Protein AF-Q96PA3-F1 (afdb_monomer_lite)

pLDDT: mean 91.06, std 8.39, range [59.47, 98.5]

Organism: Homo sapiens (NCBI:txid9606)

Radius of gyration: 31.94 Å; chains: 1; bounding box: 68×19×83 Å

Structure (mmCIF, N/CA/C/O backbone):
data_AF-Q96PA3-F1
#
_entry.id   AF-Q96PA3-F1
#
loop_
_atom_site.group_PDB
_atom_site.id
_atom_site.type_symbol
_atom_site.label_atom_id
_atom_site.label_alt_id
_atom_site.label_comp_id
_atom_site.label_asym_id
_atom_site.label_entity_id
_atom_site.label_seq_id
_atom_site.pdbx_PDB_ins_code
_atom_site.Cartn_x
_atom_site.Cartn_y
_atom_site.Cartn_z
_atom_site.occupancy
_atom_site.B_iso_or_equiv
_atom_site.auth_seq_id
_atom_site.auth_comp_id
_atom_site.auth_asym_id
_atom_site.auth_atom_id
_atom_site.pdbx_PDB_model_num
ATOM 1 N N . ASP A 1 1 ? 38.214 6.194 -31.103 1.00 72.62 1 ASP A N 1
ATOM 2 C CA . ASP A 1 1 ? 37.544 6.830 -29.946 1.00 72.62 1 ASP A CA 1
ATOM 3 C C . ASP A 1 1 ? 36.148 7.388 -30.233 1.00 72.62 1 ASP A C 1
ATOM 5 O O . ASP A 1 1 ? 35.913 8.581 -30.097 1.00 72.62 1 ASP A O 1
ATOM 9 N N . HIS A 1 2 ? 35.171 6.530 -30.562 1.00 88.94 2 HIS A N 1
ATOM 10 C CA . HIS A 1 2 ? 33.755 6.945 -30.698 1.00 88.94 2 HIS A CA 1
ATOM 11 C C . HIS A 1 2 ? 32.763 6.027 -29.971 1.00 88.94 2 HIS A C 1
ATOM 13 O O . HIS A 1 2 ? 31.561 6.281 -29.975 1.00 88.94 2 HIS A O 1
ATOM 19 N N . ILE A 1 3 ? 33.257 4.986 -29.297 1.00 94.62 3 ILE A N 1
ATOM 20 C CA . ILE A 1 3 ? 32.435 3.966 -28.631 1.00 94.62 3 ILE A CA 1
ATOM 21 C C . ILE A 1 3 ? 31.496 4.604 -27.597 1.00 94.62 3 ILE A C 1
ATOM 23 O O . ILE A 1 3 ? 30.303 4.319 -27.596 1.00 94.62 3 ILE A O 1
ATOM 27 N N . ASN A 1 4 ? 31.989 5.550 -26.792 1.00 94.88 4 ASN A N 1
ATOM 28 C CA . ASN A 1 4 ? 31.171 6.242 -25.790 1.00 94.88 4 ASN A CA 1
ATOM 29 C C . ASN A 1 4 ? 30.019 7.054 -26.406 1.00 94.88 4 ASN A C 1
ATOM 31 O O . ASN A 1 4 ? 28.925 7.095 -25.846 1.00 94.88 4 ASN A O 1
ATOM 35 N N . ALA A 1 5 ? 30.239 7.686 -27.563 1.00 95.38 5 ALA A N 1
ATOM 36 C CA . ALA A 1 5 ? 29.188 8.416 -28.270 1.00 95.38 5 ALA A CA 1
ATOM 37 C C . ALA A 1 5 ? 28.149 7.452 -28.864 1.00 95.38 5 ALA A C 1
ATOM 39 O O . ALA A 1 5 ? 26.948 7.682 -28.733 1.00 95.38 5 ALA A O 1
ATOM 40 N N . ILE A 1 6 ? 28.607 6.334 -29.435 1.00 95.12 6 ILE A N 1
ATOM 41 C CA . ILE A 1 6 ? 27.739 5.282 -29.980 1.00 95.12 6 ILE A CA 1
ATOM 42 C C . ILE A 1 6 ? 26.856 4.685 -28.879 1.00 95.12 6 ILE A C 1
ATOM 44 O O . ILE A 1 6 ? 25.647 4.575 -29.069 1.00 95.12 6 ILE A O 1
ATOM 48 N N . ILE A 1 7 ? 27.420 4.368 -27.709 1.00 96.12 7 ILE A N 1
ATOM 49 C CA . ILE A 1 7 ? 26.663 3.840 -26.564 1.00 96.12 7 ILE A CA 1
ATOM 50 C C . ILE A 1 7 ? 25.587 4.837 -26.117 1.00 96.12 7 ILE A C 1
ATOM 52 O O . ILE A 1 7 ? 24.444 4.438 -25.896 1.00 96.12 7 ILE A O 1
ATOM 56 N N . LYS A 1 8 ? 25.911 6.136 -26.034 1.00 96.56 8 LYS A N 1
ATOM 57 C CA . LYS A 1 8 ? 24.932 7.178 -25.675 1.00 96.56 8 LYS A CA 1
ATOM 58 C C . LYS A 1 8 ? 23.776 7.250 -26.671 1.00 96.56 8 LYS A C 1
ATOM 60 O O . LYS A 1 8 ? 22.620 7.291 -26.258 1.00 96.56 8 LYS A O 1
ATOM 65 N N . ILE A 1 9 ? 24.076 7.221 -27.969 1.00 96.44 9 ILE A N 1
ATOM 66 C CA . ILE A 1 9 ? 23.054 7.252 -29.024 1.00 96.44 9 ILE A CA 1
ATOM 67 C C . ILE A 1 9 ? 22.176 5.995 -28.955 1.00 96.44 9 ILE A C 1
ATOM 69 O O . ILE A 1 9 ? 20.952 6.092 -29.002 1.00 96.44 9 ILE A O 1
ATOM 73 N N . GLN A 1 10 ? 22.776 4.817 -28.775 1.00 96.94 10 GLN A N 1
ATOM 74 C CA . GLN A 1 10 ? 22.033 3.564 -28.629 1.00 96.94 10 GLN A CA 1
ATOM 75 C C . GLN A 1 10 ? 21.126 3.570 -27.396 1.00 96.94 10 GLN A C 1
ATOM 77 O O . GLN A 1 10 ? 19.978 3.137 -27.486 1.00 96.94 10 GLN A O 1
ATOM 82 N N . ALA A 1 11 ? 21.612 4.071 -26.259 1.00 95.81 11 ALA A N 1
ATOM 83 C CA . ALA A 1 11 ? 20.818 4.195 -25.041 1.00 95.81 11 ALA A CA 1
ATOM 84 C C . ALA A 1 11 ? 19.619 5.131 -25.248 1.00 95.81 11 ALA A C 1
ATOM 86 O O . ALA A 1 11 ? 18.498 4.774 -24.891 1.00 95.81 11 ALA A O 1
ATOM 87 N N . PHE A 1 12 ? 19.832 6.278 -25.898 1.00 96.75 12 PHE A N 1
ATOM 88 C CA . PHE A 1 12 ? 18.766 7.227 -26.217 1.00 96.75 12 PHE A CA 1
ATOM 89 C C . PHE A 1 12 ? 17.691 6.611 -27.123 1.00 96.75 12 PHE A C 1
ATOM 91 O O . PHE A 1 12 ? 16.500 6.708 -26.833 1.00 96.75 12 PHE A O 1
ATOM 98 N N . ILE A 1 13 ? 18.099 5.907 -28.184 1.00 96.94 13 ILE A N 1
ATOM 99 C CA . ILE A 1 13 ? 17.164 5.231 -29.096 1.00 96.94 13 ILE A CA 1
ATOM 100 C C . ILE A 1 13 ? 16.373 4.140 -28.364 1.00 96.94 13 ILE A C 1
ATOM 102 O O . ILE A 1 13 ? 15.159 4.040 -28.540 1.00 96.94 13 ILE A O 1
ATOM 106 N N . ARG A 1 14 ? 17.033 3.333 -27.520 1.00 96.06 14 ARG A N 1
ATOM 107 C CA . ARG A 1 14 ? 16.361 2.299 -26.714 1.00 96.06 14 ARG A CA 1
ATOM 108 C C . ARG A 1 14 ? 15.334 2.909 -25.760 1.00 96.06 14 ARG A C 1
ATOM 110 O O . ARG A 1 14 ? 14.228 2.385 -25.671 1.00 96.06 14 ARG A O 1
ATOM 117 N N . ALA A 1 15 ? 15.678 4.015 -25.100 1.00 95.06 15 ALA A N 1
ATOM 118 C CA . ALA A 1 15 ? 14.777 4.716 -24.190 1.00 95.06 15 ALA A CA 1
ATOM 119 C C . ALA A 1 15 ? 13.547 5.280 -24.920 1.00 95.06 15 ALA A C 1
ATOM 121 O O . ALA A 1 15 ? 12.424 5.070 -24.468 1.00 95.06 15 ALA A O 1
ATOM 122 N N . ASN A 1 16 ? 13.737 5.921 -26.079 1.00 95.69 16 ASN A N 1
ATOM 123 C CA . ASN A 1 16 ? 12.616 6.418 -26.883 1.00 95.69 16 ASN A CA 1
ATOM 124 C C . ASN A 1 16 ? 11.710 5.281 -27.355 1.00 95.69 16 ASN A C 1
ATOM 126 O O . ASN A 1 16 ? 10.498 5.369 -27.200 1.00 95.69 16 ASN A O 1
ATOM 130 N N . LYS A 1 17 ? 12.288 4.174 -27.834 1.00 94.94 17 LYS A N 1
ATOM 131 C CA . LYS A 1 17 ? 11.505 3.009 -28.255 1.00 94.94 17 LYS A CA 1
ATOM 132 C C . LYS A 1 17 ? 10.676 2.421 -27.109 1.00 94.94 17 LYS A C 1
ATOM 134 O O . LYS A 1 17 ? 9.507 2.122 -27.306 1.00 94.94 17 LYS A O 1
ATOM 139 N N . ALA A 1 18 ? 11.257 2.285 -25.916 1.00 92.81 18 ALA A N 1
ATOM 140 C CA . ALA A 1 18 ? 10.528 1.805 -24.741 1.00 92.81 18 ALA A CA 1
ATOM 141 C C . ALA A 1 18 ? 9.379 2.750 -24.350 1.00 92.81 18 ALA A C 1
ATOM 143 O O . ALA A 1 18 ? 8.297 2.294 -23.985 1.00 92.81 18 ALA A O 1
ATOM 144 N N . ARG A 1 19 ? 9.593 4.066 -24.470 1.00 93.81 19 ARG A N 1
ATOM 145 C CA . ARG A 1 19 ? 8.561 5.077 -24.224 1.00 93.81 19 ARG A CA 1
ATOM 146 C C . ARG A 1 19 ? 7.423 5.000 -25.242 1.00 93.81 19 ARG A C 1
ATOM 148 O O . ARG A 1 19 ? 6.263 5.101 -24.849 1.00 93.81 19 ARG A O 1
ATOM 155 N N . ASP A 1 20 ? 7.741 4.812 -26.518 1.00 94.88 20 ASP A N 1
ATOM 156 C CA . ASP A 1 20 ? 6.742 4.661 -27.578 1.00 94.88 20 ASP A CA 1
ATOM 157 C C . ASP A 1 20 ? 5.951 3.357 -27.424 1.00 94.88 20 ASP A C 1
ATOM 159 O O . ASP A 1 20 ? 4.725 3.368 -27.548 1.00 94.88 20 ASP A O 1
ATOM 163 N N . ASP A 1 21 ? 6.622 2.253 -27.074 1.00 94.00 21 ASP A N 1
ATOM 164 C CA . ASP A 1 21 ? 5.971 0.980 -26.746 1.00 94.00 21 ASP A CA 1
ATOM 165 C C . ASP A 1 21 ? 4.983 1.169 -25.574 1.00 94.00 21 ASP A C 1
ATOM 167 O O . ASP A 1 21 ? 3.827 0.761 -25.668 1.00 94.00 21 ASP A O 1
ATOM 171 N N . TYR A 1 22 ? 5.393 1.854 -24.499 1.00 91.44 22 TYR A N 1
ATOM 172 C CA . TYR A 1 22 ? 4.515 2.151 -23.360 1.00 91.44 22 TYR A CA 1
ATOM 173 C C . TYR A 1 22 ? 3.327 3.041 -23.752 1.00 91.44 22 TYR A C 1
ATOM 175 O O . TYR A 1 22 ? 2.184 2.761 -23.402 1.00 91.44 22 TYR A O 1
ATOM 183 N N . LYS A 1 23 ? 3.565 4.102 -24.534 1.00 93.62 23 LYS A N 1
ATOM 184 C CA . LYS A 1 23 ? 2.489 4.976 -25.023 1.00 93.62 23 LYS A CA 1
ATOM 185 C C . LYS A 1 23 ? 1.490 4.202 -25.885 1.00 93.62 23 LYS A C 1
ATOM 187 O O . LYS A 1 23 ? 0.292 4.459 -25.791 1.00 93.62 23 LYS A O 1
ATOM 192 N N . THR A 1 24 ? 1.980 3.274 -26.701 1.00 92.94 24 THR A N 1
ATOM 193 C CA . THR A 1 24 ? 1.149 2.399 -27.534 1.00 92.94 24 THR A CA 1
ATOM 194 C C . THR A 1 24 ? 0.294 1.480 -26.671 1.00 92.94 24 THR A C 1
ATOM 196 O O . THR A 1 24 ? -0.895 1.372 -26.930 1.00 92.94 24 THR A O 1
ATOM 199 N N . LEU A 1 25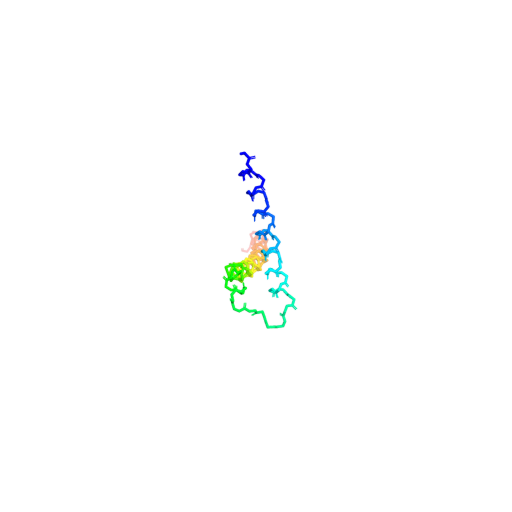 ? 0.858 0.884 -25.614 1.00 89.12 25 LEU A N 1
ATOM 200 C CA . LEU A 1 25 ? 0.105 0.041 -24.681 1.00 89.12 25 LEU A CA 1
ATOM 201 C C . LEU A 1 25 ? -1.085 0.776 -24.048 1.00 89.12 25 LEU A C 1
ATOM 203 O O . LEU A 1 25 ? -2.156 0.200 -23.933 1.00 89.12 25 LEU A O 1
ATOM 207 N N . ILE A 1 26 ? -0.888 2.031 -23.633 1.00 89.38 26 ILE A N 1
ATOM 208 C CA . ILE A 1 26 ? -1.898 2.790 -22.878 1.00 89.38 26 ILE A CA 1
ATOM 209 C C . ILE A 1 26 ? -2.964 3.430 -23.779 1.00 89.38 26 ILE A C 1
ATOM 211 O O . ILE A 1 26 ? -4.094 3.616 -23.342 1.00 89.38 26 ILE A O 1
ATOM 215 N N . ASN A 1 27 ? -2.613 3.820 -25.010 1.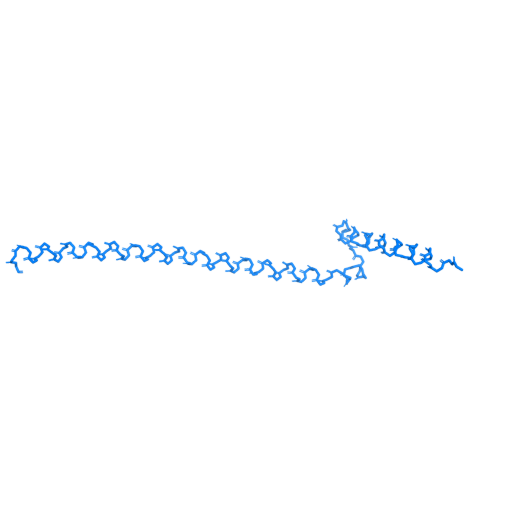00 91.75 27 ASN A N 1
ATOM 216 C CA . ASN A 1 27 ? -3.497 4.638 -25.854 1.00 91.75 27 ASN A CA 1
ATOM 217 C C . ASN A 1 27 ? -4.069 3.907 -27.076 1.00 91.75 27 ASN A C 1
ATOM 219 O O . ASN A 1 27 ? -4.948 4.462 -27.732 1.00 91.75 27 ASN A O 1
ATOM 223 N N . ALA A 1 28 ? -3.550 2.733 -27.443 1.00 91.81 28 ALA A N 1
ATOM 224 C CA . ALA A 1 28 ? -4.103 1.967 -28.555 1.00 91.81 28 ALA A CA 1
ATOM 225 C C . ALA A 1 28 ? -5.330 1.173 -28.093 1.00 91.81 28 ALA A C 1
ATOM 227 O O . ALA A 1 28 ? -5.290 0.547 -27.039 1.00 91.81 28 ALA A O 1
ATOM 228 N N . GLU A 1 29 ? -6.385 1.168 -2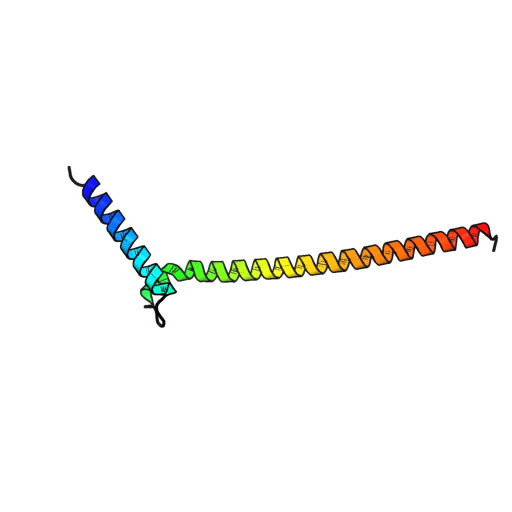8.908 1.00 89.50 29 GLU A N 1
ATOM 229 C CA . GLU A 1 29 ? -7.559 0.312 -28.696 1.00 89.50 29 GLU A CA 1
ATOM 230 C C . GLU A 1 29 ? -7.172 -1.175 -28.792 1.00 89.50 29 GLU A C 1
ATOM 232 O O . GLU A 1 29 ? -7.519 -1.957 -27.916 1.00 89.50 29 GLU A O 1
ATOM 237 N N . ASP A 1 30 ? -6.332 -1.519 -29.779 1.00 90.06 30 ASP A N 1
ATOM 238 C CA . ASP A 1 30 ? -5.763 -2.857 -29.977 1.00 90.06 30 ASP A CA 1
ATOM 239 C C . ASP A 1 30 ? -4.220 -2.802 -30.044 1.00 90.06 30 ASP A C 1
ATOM 241 O O . ASP A 1 30 ? -3.630 -2.693 -31.130 1.00 90.06 30 ASP A O 1
ATOM 245 N N . PRO A 1 31 ? -3.509 -2.842 -28.900 1.00 89.56 31 PRO A N 1
ATOM 246 C CA . PRO A 1 31 ? -2.052 -2.801 -28.887 1.00 89.56 31 PRO A CA 1
ATOM 247 C C . PRO A 1 31 ? -1.439 -4.095 -29.464 1.00 89.56 31 PRO A C 1
ATOM 249 O O . PRO A 1 31 ? -1.891 -5.200 -29.156 1.00 89.56 31 PRO A O 1
ATOM 252 N N . PRO A 1 32 ? -0.343 -4.017 -30.248 1.00 92.38 32 PRO A N 1
ATOM 253 C CA . PRO A 1 32 ? 0.310 -5.208 -30.790 1.00 92.38 32 PRO A CA 1
ATOM 254 C C . PRO A 1 32 ? 0.807 -6.165 -29.695 1.00 92.38 32 PRO A C 1
ATOM 256 O O . PRO A 1 32 ? 1.436 -5.739 -28.726 1.00 92.38 32 PRO A O 1
ATOM 259 N N . MET A 1 33 ? 0.663 -7.480 -29.899 1.00 88.06 33 MET A N 1
ATOM 260 C CA . MET A 1 33 ? 1.047 -8.514 -28.915 1.00 88.06 33 MET A CA 1
ATOM 261 C C . MET A 1 33 ? 2.505 -8.415 -28.425 1.00 88.06 33 MET A C 1
ATOM 263 O O . MET A 1 33 ? 2.822 -8.742 -27.281 1.00 88.06 33 MET A O 1
ATOM 267 N N . VAL A 1 34 ? 3.421 -7.957 -29.282 1.00 88.94 34 VAL A N 1
ATOM 268 C CA . VAL A 1 34 ? 4.837 -7.757 -28.921 1.00 88.94 34 VAL A CA 1
ATOM 269 C C . VAL A 1 34 ? 5.004 -6.640 -27.888 1.00 88.94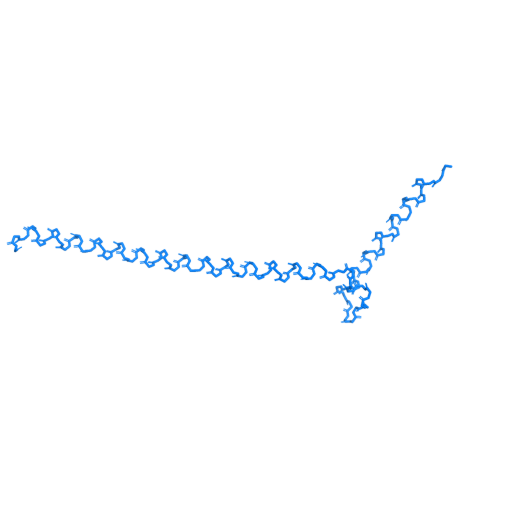 34 VAL A C 1
ATOM 271 O O . VAL A 1 34 ? 5.896 -6.726 -27.048 1.00 88.94 34 VAL A O 1
ATOM 274 N N . VAL A 1 35 ? 4.159 -5.609 -27.941 1.00 89.94 35 VAL A N 1
ATOM 275 C CA . VAL A 1 35 ? 4.130 -4.516 -26.964 1.00 89.94 35 VAL A CA 1
ATOM 276 C C . VAL A 1 35 ? 3.536 -5.027 -25.655 1.00 89.94 35 VAL A C 1
ATOM 278 O O . VAL A 1 35 ? 4.191 -4.914 -24.625 1.00 89.94 35 VAL A O 1
ATOM 281 N N . VAL A 1 36 ? 2.378 -5.697 -25.699 1.00 87.69 36 VAL A N 1
ATOM 282 C CA . VAL A 1 36 ? 1.713 -6.265 -24.507 1.00 87.69 36 VAL A CA 1
ATOM 283 C C . VAL A 1 36 ? 2.648 -7.194 -23.729 1.00 87.69 36 VAL A C 1
ATOM 285 O O . VAL A 1 36 ? 2.842 -7.029 -22.527 1.00 87.69 36 VAL A O 1
ATOM 288 N N . ARG A 1 37 ? 3.330 -8.119 -24.418 1.00 87.31 37 ARG A N 1
ATOM 289 C CA . ARG A 1 37 ? 4.264 -9.067 -23.787 1.00 87.31 37 ARG A CA 1
ATOM 290 C C . ARG A 1 37 ? 5.401 -8.383 -23.021 1.00 87.31 37 ARG A C 1
ATOM 292 O O . ARG A 1 37 ? 5.876 -8.940 -22.038 1.00 87.31 37 ARG A O 1
ATOM 299 N N . LYS A 1 38 ? 5.854 -7.199 -23.448 1.00 88.38 38 LYS A N 1
ATOM 300 C CA . LYS A 1 38 ? 6.925 -6.471 -22.745 1.00 88.38 38 LYS A CA 1
ATOM 301 C C . LYS A 1 38 ? 6.488 -5.962 -21.378 1.00 88.38 38 LYS A C 1
ATOM 303 O O . LYS A 1 38 ? 7.344 -5.831 -20.515 1.00 88.38 38 LYS A O 1
ATOM 308 N N . PHE A 1 39 ? 5.198 -5.700 -21.182 1.00 84.88 39 PHE A N 1
ATOM 309 C CA . PHE A 1 39 ? 4.664 -5.076 -19.969 1.00 84.88 39 PHE A CA 1
ATOM 310 C C . PHE A 1 39 ? 3.706 -5.981 -19.186 1.00 84.88 39 PHE A C 1
ATOM 312 O O . PHE A 1 39 ? 3.219 -5.571 -18.143 1.00 84.88 39 PHE A O 1
ATOM 319 N N . VAL A 1 40 ? 3.467 -7.218 -19.639 1.00 82.31 40 VAL A N 1
ATOM 320 C CA . VAL A 1 40 ? 2.540 -8.167 -18.990 1.00 82.31 40 VAL A CA 1
ATOM 321 C C . VAL A 1 40 ? 2.850 -8.398 -17.507 1.00 82.31 40 VAL A C 1
ATOM 323 O O . VAL A 1 40 ? 1.939 -8.512 -16.702 1.00 82.31 40 VAL A O 1
ATOM 326 N N . HIS A 1 41 ? 4.132 -8.383 -17.133 1.00 79.25 41 HIS A N 1
ATOM 327 C CA . HIS A 1 41 ? 4.573 -8.530 -15.745 1.00 79.25 41 HIS A CA 1
ATOM 328 C C . HIS A 1 41 ? 4.118 -7.376 -14.839 1.00 79.25 41 HIS A C 1
ATOM 330 O O . HIS A 1 41 ? 3.957 -7.573 -13.644 1.00 79.25 41 HIS A O 1
ATOM 336 N N . LEU A 1 42 ? 3.905 -6.181 -15.401 1.00 78.62 42 LEU A N 1
ATOM 337 C CA . LEU A 1 42 ? 3.383 -5.031 -14.661 1.00 78.62 42 LEU A CA 1
ATOM 338 C C . LEU A 1 42 ? 1.867 -5.120 -14.464 1.00 78.62 42 LEU A C 1
ATOM 340 O O . LEU A 1 42 ? 1.347 -4.527 -13.527 1.00 78.62 42 LEU A O 1
ATOM 344 N N . LEU A 1 43 ? 1.164 -5.836 -15.349 1.00 71.94 43 LEU A N 1
ATOM 345 C CA . LEU A 1 43 ? -0.277 -6.060 -15.225 1.00 71.94 43 LEU A CA 1
ATOM 346 C C . LEU A 1 43 ? -0.565 -7.081 -14.117 1.00 71.94 43 LEU A C 1
ATOM 348 O O . LEU A 1 43 ? -1.371 -6.806 -13.239 1.00 71.94 43 LEU A O 1
ATOM 352 N N . ASP A 1 44 ? 0.168 -8.198 -14.110 1.00 71.00 44 ASP A N 1
ATOM 353 C CA . ASP A 1 44 ? 0.033 -9.261 -13.100 1.00 71.00 44 ASP A CA 1
ATOM 354 C C . ASP A 1 44 ? 0.356 -8.755 -11.682 1.00 71.00 44 ASP A C 1
ATOM 356 O O . ASP A 1 44 ? -0.370 -9.023 -10.729 1.00 71.00 44 ASP A O 1
ATOM 360 N N . GLN A 1 45 ? 1.401 -7.925 -11.555 1.00 68.25 45 GLN A N 1
ATOM 361 C CA . GLN A 1 45 ? 1.747 -7.286 -10.285 1.00 68.25 45 GLN A CA 1
ATOM 362 C C . GLN A 1 45 ? 0.638 -6.337 -9.796 1.00 68.25 45 GLN A C 1
ATOM 364 O O . GLN A 1 45 ? 0.307 -6.347 -8.617 1.00 68.25 45 GLN A O 1
ATOM 369 N N . SER A 1 46 ? 0.026 -5.555 -10.692 1.00 71.38 46 SER A N 1
ATOM 370 C CA . SER A 1 46 ? -1.042 -4.621 -10.317 1.00 71.38 46 SER A CA 1
ATOM 371 C C . SER A 1 46 ? -2.309 -5.329 -9.827 1.00 71.38 46 SER A C 1
ATOM 373 O O . SER A 1 46 ? -2.953 -4.832 -8.905 1.00 71.38 46 SER A O 1
ATOM 375 N N . ASP A 1 47 ? -2.685 -6.455 -10.439 1.00 75.56 47 ASP A N 1
ATOM 376 C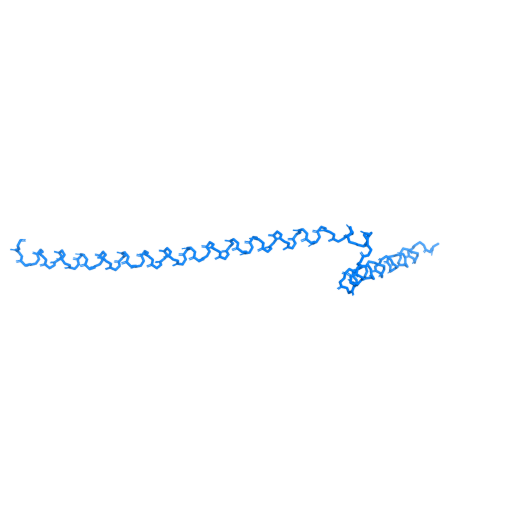 CA . ASP A 1 47 ? -3.863 -7.227 -10.023 1.00 75.56 47 ASP A CA 1
ATOM 377 C C . ASP A 1 47 ? -3.626 -7.923 -8.673 1.00 75.56 47 ASP A C 1
ATOM 379 O O . ASP A 1 47 ? -4.516 -7.948 -7.819 1.00 75.56 47 ASP A O 1
ATOM 383 N N . GLN A 1 48 ? -2.411 -8.439 -8.448 1.00 78.06 48 GLN A N 1
ATOM 384 C CA . GLN A 1 48 ? -2.016 -8.993 -7.154 1.00 78.06 48 GLN A CA 1
ATOM 385 C C . GLN A 1 48 ? -2.022 -7.920 -6.055 1.00 78.06 48 GLN A C 1
ATOM 387 O O . GLN A 1 48 ? -2.644 -8.131 -5.013 1.00 78.06 48 GLN A O 1
ATOM 392 N N . ASP A 1 49 ? -1.388 -6.769 -6.295 1.00 80.25 49 ASP A N 1
ATOM 393 C CA . ASP A 1 49 ? -1.335 -5.658 -5.336 1.00 80.25 49 ASP A CA 1
ATOM 394 C C . ASP A 1 49 ? -2.758 -5.182 -4.967 1.00 80.25 49 ASP A C 1
ATOM 396 O O . ASP A 1 49 ? -3.058 -4.929 -3.798 1.00 80.25 49 ASP A O 1
ATOM 400 N N . PHE A 1 50 ? -3.672 -5.131 -5.945 1.00 80.38 50 PHE A N 1
ATOM 401 C CA . PHE A 1 50 ? -5.080 -4.797 -5.714 1.00 80.38 50 PHE A CA 1
ATOM 402 C C . PHE A 1 50 ? -5.800 -5.831 -4.836 1.00 80.38 50 PHE A C 1
ATOM 404 O O . PHE A 1 50 ? -6.567 -5.471 -3.939 1.00 80.38 50 PHE A O 1
ATOM 411 N N . GLN A 1 51 ? -5.560 -7.122 -5.074 1.00 86.69 51 GLN A N 1
ATOM 412 C CA . GLN A 1 51 ? -6.151 -8.196 -4.278 1.00 86.69 51 GLN A CA 1
ATOM 413 C C . GLN A 1 51 ? -5.635 -8.177 -2.830 1.00 86.69 51 GLN A C 1
ATOM 415 O O . GLN A 1 51 ? -6.423 -8.339 -1.896 1.00 86.69 51 GLN A O 1
ATOM 420 N N . GLU A 1 52 ? -4.340 -7.922 -2.634 1.00 89.69 52 GLU A N 1
ATOM 421 C CA . GLU A 1 52 ? -3.741 -7.761 -1.306 1.00 89.69 52 GLU A CA 1
ATOM 422 C C . GLU A 1 52 ? -4.340 -6.560 -0.557 1.00 89.69 52 GLU A C 1
ATOM 424 O O . GLU A 1 52 ? -4.707 -6.681 0.616 1.00 89.69 52 GLU A O 1
ATOM 429 N N . GLU A 1 53 ? -4.515 -5.419 -1.232 1.00 91.50 53 GLU A N 1
ATOM 430 C CA . GLU A 1 53 ? -5.168 -4.243 -0.648 1.00 91.50 53 GLU A CA 1
ATOM 431 C C . GLU A 1 53 ? -6.619 -4.545 -0.245 1.00 91.50 53 GLU A C 1
ATOM 433 O O . GLU A 1 53 ? -7.046 -4.205 0.864 1.00 91.50 53 GLU A O 1
ATOM 438 N N . LEU A 1 54 ? -7.368 -5.252 -1.096 1.00 94.94 54 LEU A N 1
ATOM 439 C CA . LEU A 1 54 ? -8.743 -5.652 -0.807 1.00 94.94 54 LEU A CA 1
ATOM 440 C C . LEU A 1 54 ? -8.835 -6.554 0.434 1.00 94.94 54 LEU A C 1
ATOM 442 O O . LEU A 1 54 ? -9.727 -6.376 1.270 1.00 94.94 54 LEU A O 1
ATOM 446 N N . ASP A 1 55 ? -7.931 -7.519 0.575 1.00 95.81 55 ASP A N 1
ATOM 447 C CA . ASP A 1 55 ? -7.937 -8.435 1.715 1.00 95.81 55 ASP A CA 1
ATOM 448 C C . ASP A 1 55 ? -7.485 -7.745 3.012 1.00 95.81 55 ASP A C 1
ATOM 450 O O . ASP A 1 55 ? -8.072 -7.986 4.073 1.00 95.81 55 ASP A O 1
ATOM 454 N N . LEU A 1 56 ? -6.550 -6.792 2.932 1.00 96.94 56 LEU A N 1
ATOM 455 C CA . LEU A 1 56 ? -6.224 -5.896 4.047 1.00 96.94 56 LEU A CA 1
ATOM 456 C C . LEU A 1 56 ? -7.435 -5.062 4.487 1.00 96.94 56 LEU A C 1
ATOM 458 O O . LEU A 1 56 ? -7.677 -4.911 5.689 1.00 96.94 56 LEU A O 1
ATOM 462 N N . MET A 1 57 ? -8.221 -4.536 3.541 1.00 95.56 57 MET A N 1
ATOM 463 C CA . MET A 1 57 ? -9.437 -3.780 3.856 1.00 95.56 57 MET A CA 1
ATOM 464 C C . MET A 1 57 ? -10.473 -4.642 4.588 1.00 95.56 57 MET A C 1
ATOM 466 O O . MET A 1 57 ? -11.007 -4.199 5.608 1.00 95.56 57 MET A O 1
ATOM 470 N N . LYS A 1 58 ? -10.710 -5.881 4.135 1.00 97.44 58 LYS A N 1
ATOM 471 C CA . LYS A 1 58 ? -11.620 -6.826 4.810 1.00 97.44 58 LYS A CA 1
ATOM 472 C C . LYS A 1 58 ? -11.155 -7.152 6.226 1.00 97.44 58 LYS A C 1
ATOM 474 O O . LYS A 1 58 ? -11.945 -7.088 7.164 1.00 97.44 58 LYS A O 1
ATOM 479 N N . MET A 1 59 ? -9.864 -7.444 6.400 1.00 97.38 59 MET A N 1
ATOM 480 C CA . MET A 1 59 ? -9.296 -7.733 7.718 1.00 97.38 59 MET A CA 1
ATOM 481 C C . MET A 1 59 ? -9.465 -6.540 8.666 1.00 97.38 59 MET A C 1
ATOM 483 O O . MET A 1 59 ? -9.823 -6.702 9.832 1.00 97.38 59 MET A O 1
ATOM 487 N N . ARG A 1 60 ? -9.263 -5.316 8.166 1.00 98.06 60 ARG A N 1
ATOM 488 C CA . ARG A 1 60 ? -9.481 -4.098 8.951 1.00 98.06 60 ARG A CA 1
ATOM 489 C C . ARG A 1 60 ? -10.940 -3.947 9.385 1.00 98.06 60 ARG A C 1
ATOM 491 O O . ARG A 1 60 ? -11.191 -3.555 10.525 1.00 98.06 60 ARG A O 1
ATOM 498 N N . GLU A 1 61 ? -11.889 -4.235 8.502 1.00 97.88 61 GLU A N 1
ATOM 499 C CA . GLU A 1 61 ? -13.318 -4.198 8.822 1.00 97.88 61 GLU A CA 1
ATOM 500 C C . GLU A 1 61 ? -13.695 -5.231 9.895 1.00 97.88 61 GLU A C 1
ATOM 502 O O . GLU A 1 61 ? -14.405 -4.906 10.854 1.00 97.88 61 GLU A O 1
ATOM 507 N N . GLU A 1 62 ? -13.164 -6.449 9.785 1.00 98.38 62 GLU A N 1
ATOM 508 C CA . GLU A 1 62 ? -13.363 -7.508 10.773 1.00 98.38 62 GLU A CA 1
ATOM 509 C C . GLU A 1 62 ? -12.823 -7.093 12.147 1.00 98.38 62 GLU A C 1
ATOM 511 O O . GLU A 1 62 ? -13.542 -7.160 13.146 1.00 98.38 62 GLU A O 1
ATOM 516 N N . VAL A 1 63 ? -11.600 -6.556 12.201 1.00 98.50 63 VAL A N 1
ATOM 517 C CA . VAL A 1 63 ? -10.997 -6.048 13.443 1.00 98.50 63 VAL A CA 1
ATOM 518 C C . VAL A 1 63 ? -11.859 -4.955 14.077 1.00 98.50 63 VAL A C 1
ATOM 520 O O . VAL A 1 63 ? -12.088 -4.978 15.286 1.00 98.50 63 VAL A O 1
ATOM 523 N N . ILE A 1 64 ? -12.385 -4.011 13.291 1.00 98.50 64 ILE A N 1
ATOM 524 C CA . ILE A 1 64 ? -13.272 -2.954 13.806 1.00 98.50 64 ILE A CA 1
ATOM 525 C C . ILE A 1 64 ? -14.555 -3.552 14.393 1.00 98.50 64 ILE A C 1
ATOM 527 O O . ILE A 1 64 ? -15.015 -3.119 15.453 1.00 98.50 64 ILE A O 1
ATOM 531 N N . THR A 1 65 ? -15.130 -4.548 13.723 1.00 98.38 65 THR A N 1
ATOM 532 C CA . THR A 1 65 ? -16.337 -5.241 14.186 1.00 98.38 65 THR A CA 1
ATOM 533 C C . THR A 1 65 ? -16.083 -5.968 15.505 1.00 98.38 65 THR A C 1
ATOM 535 O O . THR A 1 65 ? -16.856 -5.812 16.453 1.00 98.38 65 THR A O 1
ATOM 538 N N . LEU A 1 66 ? -14.958 -6.679 15.609 1.00 98.38 66 LEU A N 1
ATOM 539 C CA . LEU A 1 66 ? -14.537 -7.361 16.832 1.00 98.38 66 LEU A CA 1
ATOM 540 C C . LEU A 1 66 ? -14.280 -6.383 17.982 1.00 98.38 66 LEU A C 1
ATOM 542 O O . LEU A 1 66 ? -14.710 -6.640 19.105 1.00 98.38 66 LEU A O 1
ATOM 546 N N . ILE A 1 67 ? -13.642 -5.238 17.719 1.00 98.44 67 ILE A N 1
ATOM 547 C CA . ILE A 1 67 ? -13.431 -4.192 18.732 1.00 98.44 67 ILE A CA 1
ATOM 548 C C . ILE A 1 67 ? -14.770 -3.700 19.284 1.00 98.44 67 ILE A C 1
ATOM 550 O O . ILE A 1 67 ? -14.937 -3.642 20.501 1.00 98.44 67 ILE A O 1
ATOM 554 N N . ARG A 1 68 ? -15.740 -3.386 18.415 1.00 98.44 68 ARG A N 1
ATOM 555 C CA . ARG A 1 68 ? -17.075 -2.945 18.857 1.00 98.44 68 ARG A CA 1
ATOM 556 C C . ARG A 1 68 ? -17.782 -4.020 19.679 1.00 98.44 68 ARG A C 1
ATOM 558 O O . ARG A 1 68 ? -18.374 -3.704 20.706 1.00 98.44 68 ARG A O 1
ATOM 565 N N . SER A 1 69 ? -17.692 -5.282 19.257 1.00 98.12 69 SER A N 1
ATOM 566 C CA . SER A 1 69 ? -18.267 -6.407 20.001 1.00 98.12 69 SER A CA 1
ATOM 567 C C . SER A 1 69 ? -17.635 -6.554 21.387 1.00 98.12 69 SER A C 1
ATOM 569 O O . SER A 1 69 ? -18.353 -6.722 22.368 1.00 98.12 69 SER A O 1
ATOM 571 N N . ASN A 1 70 ? -16.307 -6.457 21.491 1.00 98.12 70 ASN A N 1
ATOM 572 C CA . ASN A 1 70 ? -15.610 -6.533 22.775 1.00 98.12 70 ASN A CA 1
ATOM 573 C C . ASN A 1 70 ? -15.967 -5.365 23.697 1.00 98.12 70 ASN A C 1
ATOM 575 O O . ASN A 1 70 ? -16.223 -5.589 24.875 1.00 98.12 70 ASN A O 1
ATOM 579 N N . GLN A 1 71 ? -16.064 -4.143 23.169 1.00 98.19 71 GLN A N 1
ATOM 580 C CA . GLN A 1 71 ? -16.510 -2.984 23.950 1.00 98.19 71 GLN A CA 1
ATOM 581 C C . GLN A 1 71 ? -17.926 -3.176 24.505 1.00 98.19 71 GLN A C 1
ATOM 583 O O . GLN A 1 71 ? -18.199 -2.808 25.645 1.00 98.19 71 GLN A O 1
ATOM 588 N N . GLN A 1 72 ? -18.829 -3.777 23.724 1.00 98.06 72 GLN A N 1
ATOM 589 C CA . GLN A 1 72 ? -20.170 -4.098 24.206 1.00 98.06 72 GLN A CA 1
ATOM 590 C C . GLN A 1 72 ? -20.131 -5.128 25.342 1.00 98.06 72 GLN A C 1
ATOM 592 O O . GLN A 1 72 ? -20.767 -4.914 26.371 1.00 98.06 72 GLN A O 1
ATOM 597 N N . LEU A 1 73 ? -19.348 -6.200 25.193 1.00 97.88 73 LEU A N 1
ATOM 598 C CA . LEU A 1 73 ? -19.189 -7.217 26.237 1.00 97.88 73 LEU A CA 1
ATOM 599 C C . LEU A 1 73 ? -18.585 -6.639 27.523 1.00 97.88 73 LEU A C 1
ATOM 601 O O . LEU A 1 73 ? -19.018 -6.987 28.618 1.00 97.88 73 LEU A O 1
ATOM 605 N N . GLU A 1 74 ? -17.621 -5.729 27.407 1.00 97.75 74 GLU A N 1
ATOM 606 C CA . GLU A 1 74 ? -17.016 -5.046 28.551 1.00 97.75 74 GLU A CA 1
ATOM 607 C C . GLU A 1 74 ? -18.038 -4.158 29.281 1.00 97.75 74 GLU A C 1
ATOM 609 O O . GLU A 1 74 ? -18.107 -4.161 30.512 1.00 97.75 74 GLU A O 1
ATOM 614 N N . ASN A 1 75 ? -18.908 -3.462 28.542 1.00 97.50 75 ASN A N 1
ATOM 615 C CA . ASN A 1 75 ? -20.025 -2.717 29.129 1.00 97.50 75 ASN A CA 1
ATOM 616 C C . ASN A 1 75 ? -21.021 -3.637 29.849 1.00 97.50 75 ASN A C 1
ATOM 618 O O . ASN A 1 75 ? -21.468 -3.316 30.953 1.00 97.50 75 ASN A O 1
ATOM 622 N N . ASP A 1 76 ? -21.350 -4.783 29.254 1.00 97.62 76 ASP A N 1
ATOM 623 C CA . ASP A 1 76 ? -22.273 -5.752 29.847 1.00 97.62 76 ASP A CA 1
ATOM 624 C C . ASP A 1 76 ? -21.696 -6.366 31.137 1.00 97.62 76 ASP A C 1
ATOM 626 O O . ASP A 1 76 ? -22.419 -6.509 32.129 1.00 97.62 76 ASP A O 1
ATOM 630 N N . LEU A 1 77 ? -20.387 -6.648 31.170 1.00 97.50 77 LEU A N 1
ATOM 631 C CA . LEU A 1 77 ? -19.674 -7.081 32.378 1.00 97.50 77 LEU A CA 1
ATOM 632 C C . LEU A 1 77 ? -19.689 -6.003 33.466 1.00 97.50 77 LEU A C 1
ATOM 634 O O . LEU A 1 77 ? -20.043 -6.299 34.605 1.00 97.50 77 LEU A O 1
ATOM 638 N N . ASN A 1 78 ? -19.416 -4.743 33.117 1.00 96.62 78 ASN A N 1
ATOM 639 C CA . ASN A 1 78 ? -19.486 -3.629 34.068 1.00 96.62 78 ASN A CA 1
ATOM 640 C C . ASN A 1 78 ? -20.885 -3.496 34.697 1.00 96.62 78 ASN A C 1
ATOM 642 O O . ASN A 1 78 ? -21.026 -3.268 35.901 1.00 96.62 78 ASN A O 1
ATOM 646 N N . LEU A 1 79 ? -21.946 -3.674 33.903 1.00 96.88 79 LEU A N 1
ATOM 647 C CA . LEU A 1 79 ? -23.319 -3.694 34.414 1.00 96.88 79 LEU A CA 1
ATOM 648 C C . LEU A 1 79 ? -23.568 -4.881 35.351 1.00 96.88 79 LEU A C 1
ATOM 650 O O . LEU A 1 79 ? -24.292 -4.738 36.343 1.00 96.88 79 LEU A O 1
ATOM 654 N N . MET A 1 80 ? -22.995 -6.046 35.044 1.00 96.56 80 MET A N 1
ATOM 655 C CA . MET A 1 80 ? -23.083 -7.230 35.895 1.00 96.56 80 MET A CA 1
ATOM 656 C C . MET A 1 80 ? -22.396 -6.994 37.242 1.00 96.56 80 MET A C 1
ATOM 658 O O . MET A 1 80 ? -23.011 -7.254 38.275 1.00 96.56 80 MET A O 1
ATOM 662 N N . ASP A 1 81 ? -21.197 -6.413 37.248 1.00 96.75 81 ASP A N 1
ATOM 663 C CA . ASP A 1 81 ? -20.449 -6.087 38.466 1.00 96.75 81 ASP A CA 1
ATOM 664 C C . ASP A 1 81 ? -21.208 -5.105 39.362 1.00 96.75 81 ASP A C 1
ATOM 666 O O . ASP A 1 81 ? -21.305 -5.304 40.577 1.00 96.75 81 ASP A O 1
ATOM 670 N N . ILE A 1 82 ? -21.834 -4.081 38.772 1.00 94.50 82 ILE A N 1
ATOM 671 C CA . ILE A 1 82 ? -22.693 -3.148 39.515 1.00 94.50 82 ILE A CA 1
ATOM 672 C C . ILE A 1 82 ? -23.871 -3.895 40.151 1.00 94.50 82 ILE A C 1
ATOM 674 O O . ILE A 1 82 ? -24.156 -3.704 41.336 1.00 94.50 82 ILE A O 1
ATOM 678 N N . LYS A 1 83 ? -24.555 -4.763 39.394 1.00 94.50 83 LYS A N 1
ATOM 679 C CA . LYS A 1 83 ? -25.685 -5.555 39.909 1.00 94.50 83 LYS A CA 1
ATOM 680 C C . LYS A 1 83 ? -25.250 -6.501 41.027 1.00 94.50 83 LYS A C 1
ATOM 682 O O . LYS A 1 83 ? -25.921 -6.541 42.055 1.00 94.50 83 LYS A O 1
ATOM 687 N N . ILE A 1 84 ? -24.129 -7.206 40.871 1.00 93.44 84 ILE A N 1
ATOM 688 C CA . ILE A 1 84 ? -23.555 -8.075 41.909 1.00 93.44 84 ILE A CA 1
ATOM 689 C C . ILE A 1 84 ? -23.241 -7.254 43.163 1.00 93.44 84 ILE A C 1
ATOM 691 O O . ILE A 1 84 ? -23.655 -7.622 44.261 1.00 93.44 84 ILE A O 1
ATOM 695 N N . GLY A 1 85 ? -22.584 -6.101 43.015 1.00 93.94 85 GLY A N 1
ATOM 696 C CA . GLY A 1 85 ? -22.271 -5.212 44.132 1.00 93.94 85 GLY A CA 1
ATOM 697 C C . GLY A 1 85 ? -23.519 -4.716 44.872 1.00 93.94 85 GLY A C 1
ATOM 698 O O . GLY A 1 85 ? -23.518 -4.631 46.102 1.00 93.94 85 GLY A O 1
ATOM 699 N N . LEU A 1 86 ? -24.604 -4.426 44.147 1.00 94.00 86 LEU A N 1
ATOM 700 C CA . LEU A 1 86 ? -25.891 -4.066 44.742 1.00 94.00 86 LEU A CA 1
ATOM 701 C C . LEU A 1 86 ? -26.549 -5.247 45.460 1.00 94.00 86 LEU A C 1
ATOM 703 O O . LEU A 1 86 ? -27.074 -5.047 46.553 1.00 94.00 86 LEU A O 1
ATOM 707 N N . LEU A 1 87 ? -26.507 -6.457 44.899 1.00 90.38 87 LEU A N 1
ATOM 708 C CA . LEU A 1 87 ? -27.031 -7.660 45.557 1.00 90.38 87 LEU A CA 1
ATOM 709 C C . LEU A 1 87 ? -26.312 -7.915 46.889 1.00 90.38 87 LEU A C 1
ATOM 711 O O . LEU A 1 87 ? -26.965 -8.028 47.924 1.00 90.38 87 LEU A O 1
ATOM 715 N N . VAL A 1 88 ? -24.975 -7.867 46.891 1.00 91.88 88 VAL A N 1
ATOM 716 C CA . VAL A 1 88 ? -24.157 -8.021 48.107 1.00 91.88 88 VAL A CA 1
ATOM 717 C C . VAL A 1 88 ? -24.489 -6.947 49.149 1.00 91.88 88 VAL A C 1
ATOM 719 O O . VAL A 1 88 ? -24.651 -7.256 50.331 1.00 91.88 88 VAL A O 1
ATOM 722 N N . LYS A 1 89 ? -24.624 -5.677 48.735 1.00 85.50 89 LYS A N 1
ATOM 723 C CA . LYS A 1 89 ? -24.966 -4.568 49.646 1.00 85.50 89 LYS A CA 1
ATOM 724 C C . LYS A 1 89 ? -26.369 -4.683 50.238 1.00 85.50 89 LYS A C 1
ATOM 726 O O . LYS A 1 89 ? -26.564 -4.270 51.378 1.00 85.50 89 LYS A O 1
ATOM 731 N N . ASN A 1 90 ? -27.327 -5.227 49.490 1.00 88.00 90 ASN A N 1
ATOM 732 C CA . ASN A 1 90 ? -28.711 -5.364 49.942 1.00 88.00 90 ASN A CA 1
ATOM 733 C C . ASN A 1 90 ? -28.952 -6.589 50.848 1.00 88.00 90 ASN A C 1
ATOM 735 O O . ASN A 1 90 ? -30.085 -6.766 51.285 1.00 88.00 90 ASN A O 1
ATOM 739 N N . LYS A 1 91 ? -27.916 -7.386 51.181 1.00 65.56 91 LYS A N 1
ATOM 740 C CA . LYS A 1 91 ? -28.004 -8.599 52.025 1.00 65.56 91 LYS A CA 1
ATOM 741 C C . LYS A 1 91 ? -29.228 -9.470 51.690 1.00 65.56 91 LYS A C 1
ATOM 743 O O . LYS A 1 91 ? -30.019 -9.801 52.574 1.00 65.56 91 LYS A O 1
ATOM 748 N N . ILE A 1 92 ? -29.369 -9.826 50.418 1.00 59.47 92 ILE A N 1
ATOM 749 C CA . ILE A 1 92 ? -30.150 -11.000 50.010 1.00 59.47 92 ILE A CA 1
ATOM 750 C C . ILE A 1 92 ? -29.151 -12.109 49.701 1.00 59.47 92 ILE A C 1
ATOM 752 O O . ILE A 1 92 ? -28.124 -11.784 49.062 1.00 59.47 92 ILE A O 1
#

Secondary structure (DSSP, 8-state)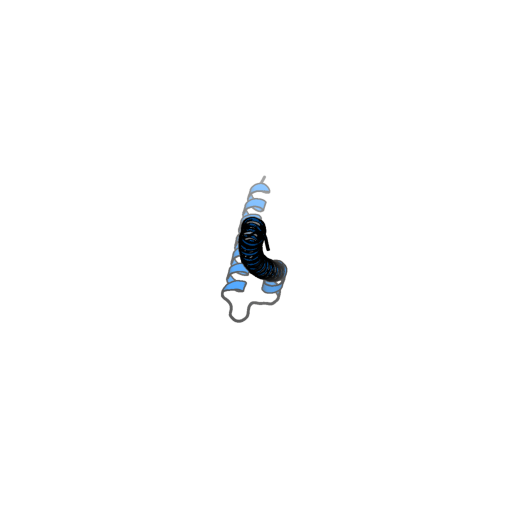:
--HHHHHHHHHHHHHHHHHHHHHHHHH-SS--HHHHHHHHHHHHHHHHHHHHHHHHHHHHHHHHHHHHHHHHHHHHHHHHHHHHHHHHHTT-

Sequence (92 aa):
DHINAIIKIQAFIRANKARDDYKTLINAEDPPMVVVRKFVHLLDQSDQDFQEELDLMKMREEVITLIRSNQQLENDLNLMDIKIGLLVKNKI

Foldseek 3Di:
DCVVVVVVVVVVVVVVVLVVLVVQVVPPPDRDPVSCVVCVVVVVVVVVVVVVVVVVVVVVVVVVVVVVVVVVVVVVVVVVVVVVVVCVVVPD

InterPro domains:
  IPR000048 IQ motif, EF-hand binding site [PF00612] (4-23)